Protein AF-A0A562RQB1-F1 (afdb_monomer)

Radius of gyration: 15.52 Å; Cα contacts (8 Å, |Δi|>4): 123; chains: 1; bounding box: 38×24×49 Å

Mean predicted aligned error: 3.99 Å

Solvent-accessible surface area (backbone atoms only — not comparable to full-atom values): 6715 Å² total; per-residue (Å²): 110,69,66,57,52,26,50,52,49,37,52,54,48,52,50,42,55,53,22,62,78,32,86,88,39,29,63,57,40,55,53,52,20,62,73,60,72,30,64,62,48,38,30,20,49,49,23,19,48,41,50,47,19,50,42,56,73,69,46,34,86,81,47,54,71,66,59,39,51,50,50,55,52,51,53,54,48,50,46,52,49,51,36,55,54,30,58,78,37,95,94,47,69,56,44,74,68,52,44,50,27,20,50,51,15,32,49,53,32,50,52,53,48,39,65,69,70,65,67,58,88,84,85,80,132

Foldseek 3Di:
DLLVQLVVLQVVLVVLLVLCLDPVRVVVVVVVQVVQPHLLSNLLSSLASNLLSVCVNVVCLPPDPVVNVVSLVVSLVVLVVSLVVQCVRPPGHRDPSSSVSSVNSSVVNVVVVCVVRVPDPDPDD

pLDDT: mean 92.65, std 9.2, range [48.59, 98.38]

Organism: NCBI:txid622671

Secondary structure (DSSP, 8-state):
-HHHHHHHHHHHHHHHHHHHH-TTTHHHHHHHHHHTTSHHHHHHHHHHHHHHHHHHHTTGGGS-HHHHHHHHHHHHHHHHHHHHHGGGSTT----HHHHHHHHHHHHHHHHHHHHHHTS-TT---

Structure (mmCIF, N/CA/C/O backbone):
data_AF-A0A562RQB1-F1
#
_entry.id   AF-A0A562RQB1-F1
#
loop_
_atom_site.group_PDB
_atom_site.id
_atom_site.type_symbol
_atom_site.label_atom_id
_atom_site.label_alt_id
_atom_site.label_comp_id
_atom_site.label_asym_id
_atom_site.label_entity_id
_atom_site.label_seq_id
_atom_site.pdbx_PDB_ins_code
_atom_site.Cartn_x
_atom_site.Cartn_y
_atom_site.Cartn_z
_atom_site.occupancy
_atom_site.B_iso_or_equiv
_atom_site.auth_seq_id
_atom_site.auth_comp_id
_atom_site.auth_asym_id
_atom_site.auth_atom_id
_atom_site.pdbx_PDB_model_num
ATOM 1 N N . MET A 1 1 ? 4.009 11.973 16.619 1.00 85.62 1 MET A N 1
ATOM 2 C CA . MET A 1 1 ? 5.091 11.107 16.093 1.00 85.62 1 MET A CA 1
ATOM 3 C C . MET A 1 1 ? 4.558 10.064 15.115 1.00 85.62 1 MET A C 1
ATOM 5 O O . MET A 1 1 ? 4.981 10.099 13.971 1.00 85.62 1 MET A O 1
ATOM 9 N N . MET A 1 2 ? 3.604 9.206 15.502 1.00 88.81 2 MET A N 1
ATOM 10 C CA . MET A 1 2 ? 3.055 8.176 14.597 1.00 88.81 2 MET A CA 1
ATOM 11 C C . MET A 1 2 ? 2.410 8.742 13.323 1.00 88.81 2 MET A C 1
ATOM 13 O O . MET A 1 2 ? 2.655 8.222 12.243 1.00 88.81 2 MET A O 1
ATOM 17 N N . ASP A 1 3 ? 1.681 9.858 13.423 1.00 94.06 3 ASP A N 1
ATOM 18 C CA . ASP A 1 3 ? 1.092 10.514 12.246 1.00 94.06 3 ASP A CA 1
ATOM 19 C C . ASP A 1 3 ? 2.165 10.968 11.241 1.00 94.06 3 ASP A C 1
ATOM 21 O O . ASP A 1 3 ? 2.002 10.774 10.044 1.00 94.06 3 ASP A O 1
ATOM 25 N N . ILE A 1 4 ? 3.301 11.493 11.721 1.00 95.69 4 ILE A N 1
ATOM 26 C CA . ILE A 1 4 ? 4.430 11.891 10.863 1.00 95.69 4 ILE A CA 1
ATOM 27 C C . ILE A 1 4 ? 5.012 10.663 10.161 1.00 95.69 4 ILE A C 1
ATOM 29 O O . ILE A 1 4 ? 5.240 10.704 8.959 1.00 95.69 4 ILE A O 1
ATOM 33 N N . LEU A 1 5 ? 5.209 9.556 10.885 1.00 94.88 5 LEU A N 1
ATOM 34 C CA . LEU A 1 5 ? 5.710 8.311 10.297 1.00 94.88 5 LEU A CA 1
ATOM 35 C C . LEU A 1 5 ? 4.758 7.761 9.229 1.00 94.88 5 LEU A C 1
ATOM 37 O O . LEU A 1 5 ? 5.218 7.350 8.169 1.00 94.88 5 LEU A O 1
ATOM 41 N N . ALA A 1 6 ? 3.448 7.795 9.475 1.00 94.38 6 ALA A N 1
ATOM 42 C CA . ALA A 1 6 ? 2.448 7.320 8.525 1.00 94.38 6 ALA A CA 1
ATOM 43 C C . ALA A 1 6 ? 2.333 8.235 7.291 1.00 94.38 6 ALA A C 1
ATOM 45 O O . ALA A 1 6 ? 2.220 7.736 6.170 1.00 94.38 6 ALA A O 1
ATOM 46 N N . ILE A 1 7 ? 2.424 9.561 7.461 1.00 97.19 7 ILE A N 1
ATOM 47 C CA . ILE A 1 7 ? 2.503 10.513 6.338 1.00 97.19 7 ILE A CA 1
ATOM 48 C C . ILE A 1 7 ? 3.755 10.227 5.513 1.00 97.19 7 ILE A C 1
ATOM 50 O O . ILE A 1 7 ? 3.650 10.013 4.308 1.00 97.19 7 ILE A O 1
ATOM 54 N N . THR A 1 8 ? 4.923 10.165 6.154 1.00 96.12 8 THR A N 1
ATOM 55 C CA . THR A 1 8 ? 6.196 9.900 5.477 1.00 96.12 8 THR A CA 1
ATOM 56 C C . THR A 1 8 ? 6.164 8.561 4.747 1.00 96.12 8 THR A C 1
ATOM 58 O O . THR A 1 8 ? 6.503 8.506 3.569 1.00 96.12 8 THR A O 1
ATOM 61 N N . GLY A 1 9 ? 5.690 7.495 5.397 1.00 93.25 9 GLY A N 1
ATOM 62 C CA . GLY A 1 9 ? 5.526 6.180 4.777 1.00 93.25 9 GLY A CA 1
ATOM 63 C C . GLY A 1 9 ? 4.614 6.229 3.552 1.00 93.25 9 GLY A C 1
ATOM 64 O O . GLY A 1 9 ? 4.985 5.736 2.491 1.00 93.25 9 GLY A O 1
ATOM 65 N N . THR A 1 10 ? 3.462 6.895 3.658 1.00 95.06 10 THR A N 1
ATOM 66 C CA . THR A 1 10 ? 2.523 7.056 2.536 1.00 95.06 10 THR A CA 1
ATOM 67 C C . THR A 1 10 ? 3.160 7.820 1.378 1.00 95.06 10 THR A C 1
ATOM 69 O O . THR A 1 10 ? 3.119 7.348 0.246 1.00 95.06 10 THR A O 1
ATOM 72 N N . VAL A 1 11 ? 3.789 8.968 1.647 1.00 96.19 11 VAL A N 1
ATOM 73 C CA . VAL A 1 11 ? 4.432 9.806 0.622 1.00 96.19 11 VAL A CA 1
ATOM 74 C C . VAL A 1 11 ? 5.552 9.047 -0.083 1.00 96.19 11 VAL A C 1
ATOM 76 O O . VAL A 1 11 ? 5.602 9.056 -1.310 1.00 96.19 11 VAL A O 1
ATOM 79 N N . LEU A 1 12 ? 6.414 8.350 0.663 1.00 94.50 12 LEU A N 1
ATOM 80 C CA . LEU A 1 12 ? 7.507 7.567 0.085 1.00 94.50 12 LEU A CA 1
ATOM 81 C C . LEU A 1 12 ? 6.987 6.442 -0.812 1.00 94.50 12 LEU A C 1
ATOM 83 O O . LEU A 1 12 ? 7.498 6.259 -1.916 1.00 94.50 12 LEU A O 1
ATOM 87 N N . ILE A 1 13 ? 5.957 5.712 -0.374 1.00 94.31 13 ILE A N 1
ATOM 88 C CA . ILE A 1 13 ? 5.372 4.630 -1.171 1.00 94.31 13 ILE A CA 1
ATOM 89 C C . ILE A 1 13 ? 4.661 5.173 -2.412 1.00 94.31 13 ILE A C 1
ATOM 91 O O . ILE A 1 13 ? 4.864 4.639 -3.499 1.00 94.31 13 ILE A O 1
ATOM 95 N N . VAL A 1 14 ? 3.879 6.249 -2.292 1.00 93.56 14 VAL A N 1
ATOM 96 C CA . VAL A 1 14 ? 3.219 6.879 -3.447 1.00 93.56 14 VAL A CA 1
ATOM 97 C C . VAL A 1 14 ? 4.255 7.390 -4.443 1.00 93.56 14 VAL A C 1
ATOM 99 O O . VAL A 1 14 ? 4.129 7.122 -5.634 1.00 93.56 14 VAL A O 1
ATOM 102 N N . PHE A 1 15 ? 5.313 8.057 -3.976 1.00 94.75 15 PHE A N 1
ATOM 103 C CA . PHE A 1 15 ? 6.408 8.503 -4.835 1.00 94.75 15 PHE A CA 1
ATOM 104 C C . PHE A 1 15 ? 7.077 7.325 -5.552 1.00 94.75 15 PHE A C 1
ATOM 106 O O . PHE A 1 15 ? 7.331 7.392 -6.754 1.00 94.75 15 PHE A O 1
ATOM 113 N N . LEU A 1 16 ? 7.297 6.214 -4.846 1.00 93.75 16 LEU A N 1
ATOM 114 C CA . LEU A 1 16 ? 7.859 5.005 -5.433 1.00 93.75 16 LEU A CA 1
ATOM 115 C C . LEU A 1 16 ? 6.946 4.406 -6.511 1.00 93.75 16 LEU A C 1
ATOM 117 O O . LEU A 1 16 ? 7.434 4.042 -7.580 1.00 93.75 16 LEU A O 1
ATOM 121 N N . ILE A 1 17 ? 5.636 4.335 -6.261 1.00 92.75 17 ILE A N 1
ATOM 122 C CA . ILE A 1 17 ? 4.648 3.875 -7.246 1.00 92.75 17 ILE A CA 1
ATOM 123 C C . ILE A 1 17 ? 4.689 4.793 -8.468 1.00 92.75 17 ILE A C 1
ATOM 125 O O . ILE A 1 17 ? 4.937 4.313 -9.571 1.00 92.75 17 ILE A O 1
ATOM 129 N N . MET A 1 18 ? 4.556 6.109 -8.280 1.00 92.81 18 MET A N 1
ATOM 130 C CA . MET A 1 18 ? 4.590 7.091 -9.370 1.00 92.81 18 MET A CA 1
ATOM 131 C C . MET A 1 18 ? 5.891 7.022 -10.177 1.00 92.81 18 MET A C 1
ATOM 133 O O . MET A 1 18 ? 5.862 7.122 -11.403 1.00 92.81 18 MET A O 1
ATOM 137 N N . SER A 1 19 ? 7.031 6.777 -9.523 1.00 93.62 19 SER A N 1
ATOM 138 C CA . SER A 1 19 ? 8.319 6.647 -10.210 1.00 93.62 19 SER A CA 1
ATOM 139 C C . SER A 1 19 ? 8.333 5.500 -11.228 1.00 93.62 19 SER A C 1
ATOM 141 O O . SER A 1 19 ? 8.986 5.624 -12.259 1.00 93.62 19 SER A O 1
ATOM 143 N N . LYS A 1 20 ? 7.557 4.425 -11.009 1.00 89.31 20 LYS A N 1
ATOM 144 C CA . LYS A 1 20 ? 7.435 3.301 -11.955 1.00 89.31 20 LYS A CA 1
ATOM 145 C C . LYS A 1 20 ? 6.617 3.651 -13.204 1.00 89.31 20 LYS A C 1
ATOM 147 O O . LYS A 1 20 ? 6.813 3.030 -14.248 1.00 89.31 20 LYS A O 1
ATOM 152 N N . TYR A 1 21 ? 5.727 4.640 -13.121 1.00 91.06 21 TYR A N 1
ATOM 153 C CA . TYR A 1 21 ? 4.924 5.105 -14.257 1.00 91.06 21 TYR A CA 1
ATOM 154 C C . TYR A 1 21 ? 5.694 6.061 -15.181 1.00 91.06 21 TYR A C 1
ATOM 156 O O . TYR A 1 21 ? 5.282 6.271 -16.318 1.00 91.06 21 TYR A O 1
ATOM 164 N N . SER A 1 22 ? 6.837 6.593 -14.738 1.00 92.50 22 SER A N 1
ATOM 165 C CA . SER A 1 22 ? 7.701 7.456 -15.546 1.00 92.50 22 SER A CA 1
ATOM 166 C C . SER A 1 22 ? 8.978 6.733 -15.962 1.00 92.50 22 SER A C 1
ATOM 168 O O . SER A 1 22 ? 9.768 6.310 -15.119 1.00 92.50 22 SER A O 1
ATOM 170 N N . THR A 1 23 ? 9.242 6.665 -17.266 1.00 90.88 23 THR A N 1
ATOM 171 C CA . THR A 1 23 ? 10.500 6.135 -17.820 1.00 90.88 23 THR A CA 1
ATOM 172 C C . THR A 1 23 ? 11.727 6.869 -17.280 1.00 90.88 23 THR A C 1
ATOM 174 O O . THR A 1 23 ? 12.761 6.248 -17.045 1.00 90.88 23 THR A O 1
ATOM 177 N N . GLN A 1 24 ? 11.617 8.175 -17.015 1.00 93.88 24 GLN A N 1
ATOM 178 C CA . GLN A 1 24 ? 12.713 8.972 -16.460 1.00 93.88 24 GLN A CA 1
ATOM 179 C C . GLN A 1 24 ? 13.052 8.569 -15.017 1.00 93.88 24 GLN A C 1
ATOM 181 O O . GLN A 1 24 ? 14.225 8.559 -14.644 1.00 93.88 24 GLN A O 1
ATOM 186 N N . TYR A 1 25 ? 12.051 8.218 -14.204 1.00 93.38 25 TYR A N 1
ATOM 187 C CA . TYR A 1 25 ? 12.216 7.989 -12.762 1.00 93.38 25 TYR A CA 1
ATOM 188 C C . TYR A 1 25 ? 12.193 6.514 -12.345 1.00 93.38 25 TYR A C 1
ATOM 190 O O . TYR A 1 25 ? 12.489 6.213 -11.190 1.00 93.38 25 TYR A O 1
ATOM 198 N N . GLN A 1 26 ? 11.939 5.583 -13.270 1.00 90.19 26 GLN A N 1
ATOM 199 C CA . GLN A 1 26 ? 11.882 4.142 -12.993 1.00 90.19 26 GLN A CA 1
ATOM 200 C C . GLN A 1 26 ? 13.143 3.607 -12.293 1.00 90.19 26 GLN A C 1
ATOM 202 O O . GLN A 1 26 ? 13.069 2.689 -11.475 1.00 90.19 26 GLN A O 1
ATOM 207 N N . HIS A 1 27 ? 14.307 4.200 -12.570 1.00 92.00 27 HIS A N 1
ATOM 208 C CA . HIS A 1 27 ? 15.569 3.833 -11.932 1.00 92.00 27 HIS A CA 1
ATOM 209 C C . HIS A 1 27 ? 15.555 3.979 -10.404 1.00 92.00 27 HIS A C 1
ATOM 211 O O . HIS A 1 27 ? 16.223 3.198 -9.728 1.00 92.00 27 HIS A O 1
ATOM 217 N N . LEU A 1 28 ? 14.766 4.907 -9.854 1.00 93.31 28 LEU A N 1
ATOM 218 C CA . LEU A 1 28 ? 14.611 5.073 -8.408 1.00 93.31 28 LEU A CA 1
ATOM 219 C C . LEU A 1 28 ? 13.943 3.840 -7.794 1.00 93.31 28 LEU A C 1
ATOM 221 O O . LEU A 1 28 ? 14.455 3.280 -6.826 1.00 93.31 28 LEU A O 1
ATOM 225 N N . ALA A 1 29 ? 12.859 3.351 -8.405 1.00 90.50 29 ALA A N 1
ATOM 226 C CA . ALA A 1 29 ? 12.205 2.123 -7.964 1.00 90.50 29 ALA A CA 1
ATOM 227 C C . ALA A 1 29 ? 13.148 0.913 -8.023 1.00 90.50 29 ALA A C 1
ATOM 229 O O . ALA A 1 29 ? 13.176 0.124 -7.081 1.00 90.50 29 ALA A O 1
ATOM 230 N N . MET A 1 30 ? 13.963 0.802 -9.077 1.00 90.50 30 MET A N 1
ATOM 231 C CA . MET A 1 30 ? 14.944 -0.284 -9.215 1.00 90.50 30 MET A CA 1
ATOM 232 C C . MET A 1 30 ? 16.072 -0.213 -8.174 1.00 90.50 30 MET A C 1
ATOM 234 O O . MET A 1 30 ? 16.580 -1.243 -7.735 1.00 90.50 30 MET A O 1
ATOM 238 N N . GLN A 1 31 ? 16.503 0.986 -7.776 1.00 94.44 31 GLN A N 1
ATOM 239 C CA . GLN A 1 31 ? 17.501 1.139 -6.713 1.00 94.44 31 GLN A CA 1
ATOM 240 C C . GLN A 1 31 ? 16.935 0.702 -5.363 1.00 94.44 31 GLN A C 1
ATOM 242 O O . GLN A 1 31 ? 17.574 -0.082 -4.662 1.00 94.44 31 GLN A O 1
ATOM 247 N N . VAL A 1 32 ? 15.723 1.154 -5.025 1.00 93.25 32 VAL A N 1
ATOM 248 C CA . VAL A 1 32 ? 15.052 0.742 -3.785 1.00 93.25 32 VAL A CA 1
ATOM 249 C C . VAL A 1 32 ? 14.827 -0.764 -3.782 1.00 93.25 32 VAL A C 1
ATOM 251 O O . VAL A 1 32 ? 15.120 -1.411 -2.783 1.00 93.25 32 VAL A O 1
ATOM 254 N N . GLU A 1 33 ? 14.390 -1.333 -4.905 1.00 92.94 33 GLU A N 1
ATOM 255 C CA . GLU A 1 33 ? 14.232 -2.775 -5.083 1.00 92.94 33 GLU A CA 1
ATOM 256 C C . GLU A 1 33 ? 15.494 -3.554 -4.689 1.00 92.94 33 GLU A C 1
ATOM 258 O O . GLU A 1 33 ? 15.415 -4.508 -3.914 1.00 92.94 33 GLU A O 1
ATOM 263 N N . LYS A 1 34 ? 16.663 -3.134 -5.185 1.00 93.25 34 LYS A N 1
ATOM 264 C CA . LYS A 1 34 ? 17.941 -3.780 -4.855 1.00 93.25 34 LYS A CA 1
ATOM 265 C C . LYS A 1 34 ? 18.242 -3.717 -3.361 1.00 93.25 34 LYS A C 1
ATOM 267 O O . LYS A 1 34 ? 18.704 -4.703 -2.797 1.00 93.25 34 LYS A O 1
ATOM 272 N N . VAL A 1 35 ? 17.960 -2.582 -2.723 1.00 94.25 35 VAL A N 1
ATOM 273 C CA . VAL A 1 35 ? 18.208 -2.381 -1.287 1.00 94.25 35 VAL A CA 1
ATOM 274 C C . VAL A 1 35 ? 17.294 -3.256 -0.430 1.00 94.25 35 VAL A C 1
ATOM 276 O O . VAL A 1 35 ? 17.749 -3.831 0.553 1.00 94.25 35 VAL A O 1
ATOM 279 N N . VAL A 1 36 ? 16.019 -3.397 -0.801 1.00 92.06 36 VAL A N 1
ATOM 280 C CA . VAL A 1 36 ? 15.041 -4.167 -0.010 1.00 92.06 36 VAL A CA 1
ATOM 281 C C . VAL A 1 36 ? 15.104 -5.680 -0.243 1.00 92.06 36 VAL A C 1
ATOM 283 O O . VAL A 1 36 ? 14.302 -6.417 0.324 1.00 92.06 36 VAL A O 1
ATOM 286 N N . GLY A 1 37 ? 16.050 -6.165 -1.053 1.00 91.75 37 GLY A N 1
ATOM 287 C CA . GLY A 1 37 ? 16.231 -7.597 -1.309 1.00 91.75 37 GLY A CA 1
ATOM 288 C C . GLY A 1 37 ? 15.407 -8.139 -2.480 1.00 91.75 37 GLY A C 1
ATOM 289 O O . GLY A 1 37 ? 15.129 -9.335 -2.534 1.00 91.75 37 GLY A O 1
ATOM 290 N N . GLY A 1 38 ? 15.023 -7.276 -3.422 1.00 92.19 38 GLY A N 1
ATOM 291 C CA . GLY A 1 38 ? 14.413 -7.653 -4.694 1.00 92.19 38 GLY A CA 1
ATOM 292 C C . GLY A 1 38 ? 12.941 -7.274 -4.839 1.00 92.19 38 GLY A C 1
ATOM 293 O O . GLY A 1 38 ? 12.254 -6.868 -3.897 1.00 92.19 38 GLY A O 1
ATOM 294 N N . TYR A 1 39 ? 12.441 -7.445 -6.062 1.00 90.31 39 TYR A N 1
ATOM 295 C CA . TYR A 1 39 ? 11.114 -6.996 -6.480 1.00 90.31 39 TYR A CA 1
ATOM 296 C C . TYR A 1 39 ? 9.961 -7.533 -5.631 1.00 90.31 39 TYR A C 1
ATOM 298 O O . TYR A 1 39 ? 9.074 -6.787 -5.219 1.00 90.31 39 TYR A O 1
ATOM 306 N N . GLN A 1 40 ? 9.988 -8.826 -5.308 1.00 94.94 40 GLN A N 1
ATOM 307 C CA . GLN A 1 40 ? 8.931 -9.461 -4.519 1.00 94.94 40 GLN A CA 1
ATOM 308 C C . GLN A 1 40 ? 8.834 -8.862 -3.114 1.00 94.94 40 GLN A C 1
ATOM 310 O O . GLN A 1 40 ? 7.734 -8.624 -2.613 1.00 94.94 40 GLN A O 1
ATOM 315 N N . MET A 1 41 ? 9.984 -8.601 -2.484 1.00 95.62 41 MET A N 1
ATOM 316 C CA . MET A 1 41 ? 10.029 -8.013 -1.150 1.00 95.62 41 MET A CA 1
ATOM 317 C C . MET A 1 41 ? 9.538 -6.569 -1.179 1.00 95.62 41 MET A C 1
ATOM 319 O O . MET A 1 41 ? 8.767 -6.168 -0.307 1.00 95.62 41 MET A O 1
ATOM 323 N N . LEU A 1 42 ? 9.884 -5.823 -2.231 1.00 95.00 42 LEU A N 1
ATOM 324 C CA . LEU A 1 42 ? 9.385 -4.470 -2.413 1.00 95.00 42 LEU A CA 1
ATOM 325 C C . LEU A 1 42 ? 7.853 -4.424 -2.472 1.00 95.00 42 LEU A C 1
ATOM 327 O O . LEU A 1 42 ? 7.240 -3.612 -1.782 1.00 95.00 42 LEU A O 1
ATOM 331 N N . HIS A 1 43 ? 7.225 -5.317 -3.240 1.00 96.00 43 HIS A N 1
ATOM 332 C CA . HIS A 1 43 ? 5.764 -5.402 -3.322 1.00 96.00 43 HIS A CA 1
ATOM 333 C C . HIS A 1 43 ? 5.122 -5.732 -1.970 1.00 96.00 43 HIS A C 1
ATOM 335 O O . HIS A 1 43 ? 4.143 -5.097 -1.580 1.00 96.00 43 HIS A O 1
ATOM 341 N N . ARG A 1 44 ? 5.711 -6.653 -1.197 1.00 97.19 44 ARG A N 1
ATOM 342 C CA . ARG A 1 44 ? 5.241 -6.961 0.166 1.00 97.19 44 ARG A CA 1
ATOM 343 C C . ARG A 1 44 ? 5.363 -5.756 1.100 1.00 97.19 44 ARG A C 1
ATOM 345 O O . ARG A 1 44 ? 4.445 -5.495 1.871 1.00 97.19 44 ARG A O 1
ATOM 352 N N . MET A 1 45 ? 6.462 -5.006 1.023 1.00 95.94 45 MET A N 1
ATOM 353 C CA . MET A 1 45 ? 6.659 -3.786 1.816 1.00 95.94 45 MET A CA 1
ATOM 354 C C . MET A 1 45 ? 5.668 -2.686 1.438 1.00 95.94 45 MET A C 1
ATOM 356 O O . MET A 1 45 ? 5.083 -2.065 2.319 1.00 95.94 45 MET A O 1
ATOM 360 N N . VAL A 1 46 ? 5.436 -2.465 0.143 1.00 94.94 46 VAL A N 1
ATOM 361 C CA . VAL A 1 46 ? 4.421 -1.520 -0.352 1.00 94.94 46 VAL A CA 1
ATOM 362 C C . VAL A 1 46 ? 3.035 -1.917 0.154 1.00 94.94 46 VAL A C 1
ATOM 364 O O . VAL A 1 46 ? 2.321 -1.078 0.707 1.00 94.94 46 VAL A O 1
ATOM 367 N N . GLY A 1 47 ? 2.687 -3.201 0.019 1.00 95.81 47 GLY A N 1
ATOM 368 C CA . GLY A 1 47 ? 1.417 -3.766 0.466 1.00 95.81 47 GLY A CA 1
ATOM 369 C C . GLY A 1 47 ? 1.160 -3.586 1.963 1.00 95.81 47 GLY A C 1
ATOM 370 O O . GLY A 1 47 ? 0.038 -3.301 2.371 1.00 95.81 47 GLY A O 1
ATOM 371 N N . SER A 1 48 ? 2.195 -3.729 2.795 1.00 97.19 48 SER A N 1
ATOM 372 C CA . SER A 1 48 ? 2.060 -3.618 4.249 1.00 97.19 48 SER A CA 1
ATOM 373 C C . SER A 1 48 ? 2.118 -2.172 4.748 1.00 97.19 48 SER A C 1
ATOM 375 O O . SER A 1 48 ? 1.225 -1.734 5.479 1.00 97.19 48 SER A O 1
ATOM 377 N N . ILE A 1 49 ? 3.140 -1.411 4.342 1.00 96.62 49 ILE A N 1
ATOM 378 C CA . ILE A 1 49 ? 3.399 -0.050 4.834 1.00 96.62 49 ILE A CA 1
ATOM 379 C C . ILE A 1 49 ? 2.253 0.874 4.453 1.00 96.62 49 ILE A C 1
ATOM 381 O O . ILE A 1 49 ? 1.775 1.623 5.305 1.00 96.62 49 ILE A O 1
ATOM 385 N N . LEU A 1 50 ? 1.788 0.821 3.202 1.00 95.75 50 LEU A N 1
ATOM 386 C CA . LEU A 1 50 ? 0.706 1.692 2.756 1.00 95.75 50 LEU A CA 1
ATOM 387 C C . LEU A 1 50 ? -0.607 1.341 3.460 1.00 95.75 50 LEU A C 1
ATOM 389 O O . LEU A 1 50 ? -1.300 2.246 3.919 1.00 95.75 50 LEU A O 1
ATOM 393 N N . ALA A 1 51 ? -0.917 0.049 3.619 1.00 97.00 51 ALA A N 1
ATOM 394 C CA . ALA A 1 51 ? -2.129 -0.383 4.308 1.00 97.00 51 ALA A CA 1
ATOM 395 C C . ALA A 1 51 ? -2.179 0.108 5.764 1.00 97.00 51 ALA A C 1
ATOM 397 O O . ALA A 1 51 ? -3.163 0.726 6.172 1.00 97.00 51 ALA A O 1
ATOM 398 N N . ILE A 1 52 ? -1.098 -0.094 6.527 1.00 97.31 52 ILE A N 1
ATOM 399 C CA . ILE A 1 52 ? -1.002 0.359 7.926 1.00 97.31 52 ILE A CA 1
ATOM 400 C C . ILE A 1 52 ? -1.026 1.885 8.003 1.00 97.31 52 ILE A C 1
ATOM 402 O O . ILE A 1 52 ? -1.718 2.446 8.853 1.00 97.31 52 ILE A O 1
ATOM 406 N N . SER A 1 53 ? -0.289 2.561 7.120 1.00 97.06 53 SER A N 1
ATOM 407 C CA . SER A 1 53 ? -0.183 4.022 7.136 1.00 97.06 53 SER A CA 1
ATOM 408 C C . SER A 1 53 ? -1.531 4.679 6.844 1.00 97.06 53 SER A C 1
ATOM 410 O O . SER A 1 53 ? -1.945 5.567 7.585 1.00 97.06 53 SER A O 1
ATOM 412 N N . LEU A 1 54 ? -2.267 4.201 5.836 1.00 96.25 54 LEU A N 1
ATOM 413 C CA . LEU A 1 54 ? -3.609 4.701 5.525 1.00 96.25 54 LEU A CA 1
ATOM 414 C C . LEU A 1 54 ? -4.604 4.396 6.647 1.00 96.25 54 LEU A C 1
ATOM 416 O O . LEU A 1 54 ? -5.339 5.291 7.064 1.00 96.25 54 LEU A O 1
ATOM 420 N N . ALA A 1 55 ? -4.600 3.171 7.182 1.00 96.31 55 ALA A N 1
ATOM 421 C CA . ALA A 1 55 ? -5.443 2.798 8.317 1.00 96.31 55 ALA A CA 1
ATOM 422 C C . ALA A 1 55 ? -5.204 3.712 9.535 1.00 96.31 55 ALA A C 1
ATOM 424 O O . ALA A 1 55 ? -6.149 4.192 10.173 1.00 96.31 55 ALA A O 1
ATOM 425 N N . TRP A 1 56 ? -3.937 4.009 9.827 1.00 97.19 56 TRP A N 1
ATOM 426 C CA . TRP A 1 56 ? -3.552 4.909 10.908 1.00 97.19 56 TRP A CA 1
ATOM 427 C C . TRP A 1 56 ? -4.001 6.353 10.656 1.00 97.19 56 TR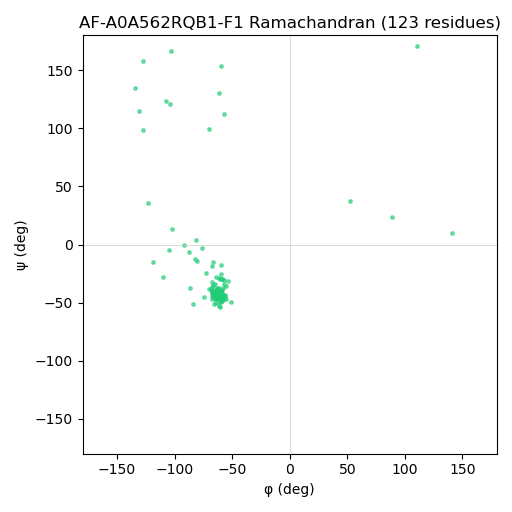P A C 1
ATOM 429 O O . TRP A 1 56 ? -4.662 6.943 11.514 1.00 97.19 56 TRP A O 1
ATOM 439 N N . LEU A 1 57 ? -3.694 6.913 9.478 1.00 96.75 57 LEU A N 1
ATOM 440 C CA . LEU A 1 57 ? -4.014 8.303 9.120 1.00 96.75 57 LEU A CA 1
ATOM 441 C C . LEU A 1 57 ? -5.516 8.572 9.087 1.00 96.75 57 LEU A C 1
ATOM 443 O O . LEU A 1 57 ? -5.971 9.607 9.572 1.00 96.75 57 LEU A O 1
ATOM 447 N N . LEU A 1 58 ? -6.296 7.616 8.584 1.00 96.56 58 LEU A N 1
ATOM 448 C CA . LEU A 1 58 ? -7.758 7.682 8.585 1.00 96.56 58 LEU A CA 1
ATOM 449 C C . LEU A 1 58 ? -8.364 7.394 9.964 1.00 96.56 58 LEU A C 1
ATOM 451 O O . LEU A 1 58 ? -9.579 7.484 10.140 1.00 96.56 58 LEU A O 1
ATOM 455 N N . ARG A 1 59 ? -7.527 7.063 10.956 1.00 96.12 59 ARG A N 1
ATOM 456 C CA . ARG A 1 59 ? -7.915 6.750 12.335 1.00 96.12 59 ARG A CA 1
ATOM 457 C C . ARG A 1 59 ? -9.005 5.682 12.398 1.00 96.12 59 ARG A C 1
ATOM 459 O O . ARG A 1 59 ? -9.881 5.741 13.265 1.00 96.12 59 ARG A O 1
ATOM 466 N N . ILE A 1 60 ? -8.949 4.686 11.507 1.00 95.62 60 ILE A N 1
ATOM 467 C CA . ILE A 1 60 ? -9.998 3.659 11.440 1.00 95.62 60 ILE A CA 1
ATOM 468 C C . ILE A 1 60 ? -10.034 2.782 12.690 1.00 95.62 60 ILE A C 1
ATOM 470 O O . ILE A 1 60 ? -11.045 2.150 12.954 1.00 95.62 60 ILE A O 1
ATOM 474 N N . TYR A 1 61 ? -8.986 2.805 13.520 1.00 94.56 61 TYR A N 1
ATOM 475 C CA . TYR A 1 61 ? -8.976 2.131 14.822 1.00 94.56 61 TYR A CA 1
ATOM 476 C C . TYR A 1 61 ? -10.086 2.635 15.762 1.00 94.56 61 TYR A C 1
ATOM 478 O O . TYR A 1 61 ? -10.419 1.961 16.728 1.00 94.56 61 TYR A O 1
ATOM 486 N N . ARG A 1 62 ? -10.671 3.811 15.486 1.00 94.62 62 ARG A N 1
ATOM 487 C CA . ARG A 1 62 ? -11.823 4.373 16.217 1.00 94.62 62 ARG A CA 1
ATOM 488 C C . ARG A 1 62 ? -13.177 4.007 15.602 1.00 94.62 62 ARG A C 1
ATOM 490 O O . ARG A 1 62 ? -14.205 4.499 16.059 1.00 94.62 62 ARG A O 1
ATOM 497 N N . LYS A 1 63 ? -13.178 3.249 14.508 1.00 95.38 63 LYS A N 1
ATOM 498 C CA . LYS A 1 63 ? -14.361 2.877 13.729 1.00 95.38 63 LYS A CA 1
ATOM 499 C C . LYS A 1 63 ? -14.765 1.442 14.027 1.00 95.38 63 LYS A C 1
ATOM 501 O O . LYS A 1 63 ? -13.992 0.682 14.611 1.00 95.38 63 LYS A O 1
ATOM 506 N N . SER A 1 64 ? -15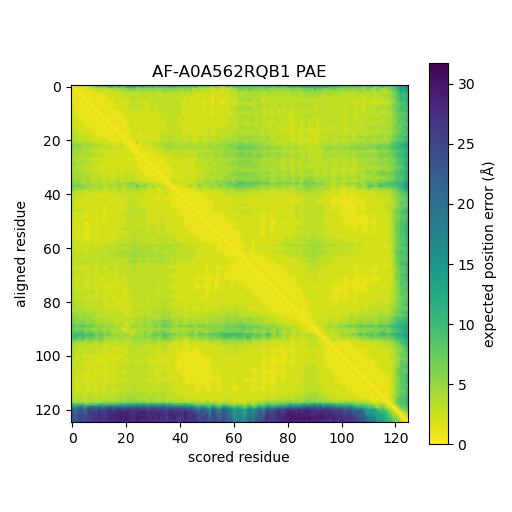.970 1.065 13.612 1.00 95.31 64 SER A N 1
ATOM 507 C CA . SER A 1 64 ? -16.448 -0.309 13.767 1.00 95.31 64 SER A CA 1
ATOM 508 C C . SER A 1 64 ? -15.538 -1.300 13.033 1.00 95.31 64 SER A C 1
ATOM 510 O O . SER A 1 64 ? -14.904 -0.965 12.030 1.00 95.31 64 SER A O 1
ATOM 512 N N . LYS A 1 65 ? -15.495 -2.555 13.496 1.00 95.12 65 LYS A N 1
ATOM 513 C CA . LYS A 1 65 ? -14.707 -3.614 12.836 1.00 95.12 65 LYS A CA 1
ATOM 514 C C . LYS A 1 65 ? -15.080 -3.769 11.356 1.00 95.12 65 LYS A C 1
ATOM 516 O O . LYS A 1 65 ? -14.200 -3.984 10.531 1.00 95.12 65 LYS A O 1
ATOM 521 N N . ALA A 1 66 ? -16.359 -3.595 11.016 1.00 96.06 66 ALA A N 1
ATOM 522 C CA . ALA A 1 66 ? -16.840 -3.637 9.637 1.00 96.06 66 ALA A CA 1
ATOM 523 C C . ALA A 1 66 ? -16.238 -2.516 8.771 1.00 96.06 66 ALA A C 1
ATOM 525 O O . ALA A 1 66 ? -15.741 -2.795 7.685 1.00 96.06 66 ALA A O 1
ATOM 526 N N . GLU A 1 67 ? -16.212 -1.271 9.261 1.00 96.12 67 GLU A N 1
ATOM 527 C CA . GLU A 1 67 ? -15.577 -0.145 8.555 1.00 96.12 67 GLU A CA 1
ATOM 528 C C . GLU A 1 67 ? -14.065 -0.352 8.396 1.00 96.12 67 GLU A C 1
ATOM 530 O O . GLU A 1 67 ? -13.496 -0.022 7.355 1.00 96.12 67 GLU A O 1
ATOM 535 N N . GLN A 1 68 ? -13.409 -0.930 9.406 1.00 97.38 68 GLN A N 1
ATOM 536 C CA . GLN A 1 68 ? -11.986 -1.257 9.333 1.00 97.38 68 GLN A CA 1
ATOM 537 C C . GLN A 1 68 ? -11.710 -2.306 8.248 1.00 97.38 68 GLN A C 1
ATOM 539 O O . GLN A 1 68 ? -10.859 -2.086 7.389 1.00 97.38 68 GLN A O 1
ATOM 544 N N . ILE A 1 69 ? -12.457 -3.416 8.247 1.00 97.19 69 ILE A N 1
ATOM 545 C CA . ILE A 1 69 ? -12.356 -4.467 7.222 1.00 97.19 69 ILE A CA 1
ATOM 546 C C . ILE A 1 69 ? -12.633 -3.890 5.832 1.00 97.19 69 ILE A C 1
ATOM 548 O O . ILE A 1 69 ? -11.887 -4.175 4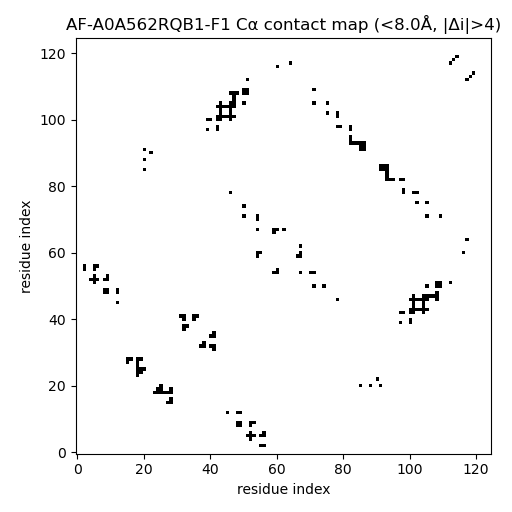.895 1.00 97.19 69 ILE A O 1
ATOM 552 N N . LEU A 1 70 ? -13.664 -3.049 5.703 1.00 97.62 70 LEU A N 1
ATOM 553 C CA . LEU A 1 70 ? -14.007 -2.398 4.443 1.00 97.62 70 LEU A CA 1
ATOM 554 C C . LEU A 1 70 ? -12.836 -1.572 3.901 1.00 97.62 70 LEU A C 1
ATOM 556 O O . LEU A 1 70 ? -12.525 -1.695 2.719 1.00 97.62 70 LEU A O 1
ATOM 560 N N . LEU A 1 71 ? -12.142 -0.792 4.741 1.00 97.12 71 LEU A N 1
ATOM 561 C CA . LEU A 1 71 ? -10.952 -0.062 4.291 1.00 97.12 71 LEU A CA 1
ATOM 562 C C . LEU A 1 71 ? -9.883 -1.018 3.751 1.00 97.12 71 LEU A C 1
ATOM 564 O O . LEU A 1 71 ? -9.350 -0.783 2.670 1.00 97.12 71 LEU A O 1
ATOM 568 N N . PHE A 1 72 ? -9.563 -2.090 4.478 1.00 98.00 72 PHE A N 1
ATOM 569 C CA . PHE A 1 72 ? -8.550 -3.043 4.022 1.00 98.00 72 PHE A CA 1
ATOM 570 C C . PHE A 1 72 ? -8.944 -3.689 2.687 1.00 98.00 72 PHE A C 1
ATOM 572 O O . PHE A 1 72 ? -8.093 -3.802 1.807 1.00 98.00 72 PHE A O 1
ATOM 579 N N . ILE A 1 73 ? -10.217 -4.038 2.488 1.00 98.25 73 ILE A N 1
ATOM 580 C CA . ILE A 1 73 ? -10.715 -4.534 1.196 1.00 98.25 73 ILE A CA 1
ATOM 581 C C . ILE A 1 73 ? -10.526 -3.480 0.099 1.00 98.25 73 ILE A C 1
ATOM 583 O O . ILE A 1 73 ? -10.000 -3.803 -0.963 1.00 98.25 73 ILE A O 1
ATOM 587 N N . LEU A 1 74 ? -10.897 -2.221 0.351 1.00 98.12 74 LEU A N 1
ATOM 588 C CA . LEU A 1 74 ? -10.721 -1.133 -0.615 1.00 98.12 74 LEU A CA 1
ATOM 589 C C . LEU A 1 74 ? -9.246 -0.936 -0.991 1.00 98.12 74 LEU A C 1
ATOM 591 O O . LEU A 1 74 ? -8.937 -0.766 -2.164 1.00 98.12 74 LEU A O 1
ATOM 595 N N . ILE A 1 75 ? -8.325 -1.033 -0.030 1.00 97.44 75 ILE A N 1
ATOM 596 C CA . ILE A 1 75 ? -6.879 -0.955 -0.290 1.00 97.44 75 ILE A CA 1
ATOM 597 C C . ILE A 1 75 ? -6.412 -2.122 -1.172 1.00 97.44 75 ILE A C 1
ATOM 599 O O . ILE A 1 75 ? -5.654 -1.905 -2.117 1.00 97.44 75 ILE A O 1
ATOM 603 N N . LEU A 1 76 ? -6.883 -3.347 -0.917 1.00 97.88 76 LEU A N 1
ATOM 604 C CA . LEU A 1 76 ? -6.558 -4.503 -1.757 1.00 97.88 76 LEU A CA 1
ATOM 605 C C . LEU A 1 76 ? -7.091 -4.333 -3.189 1.00 97.88 76 LEU A C 1
ATOM 607 O O . LEU A 1 76 ? -6.389 -4.655 -4.148 1.00 97.88 76 LEU A O 1
ATOM 611 N N . LEU A 1 77 ? -8.300 -3.785 -3.338 1.00 97.75 77 LEU A N 1
ATOM 612 C CA . LEU A 1 77 ? -8.869 -3.442 -4.642 1.00 97.75 77 LEU A CA 1
ATOM 613 C C . LEU A 1 77 ? -8.049 -2.358 -5.350 1.00 97.75 77 LEU A C 1
ATOM 615 O O . LEU A 1 77 ? -7.835 -2.467 -6.553 1.00 97.75 77 LEU A O 1
ATOM 619 N N . CYS A 1 78 ? -7.525 -1.366 -4.626 1.00 96.38 78 CYS A N 1
ATOM 620 C CA . CYS A 1 78 ? -6.602 -0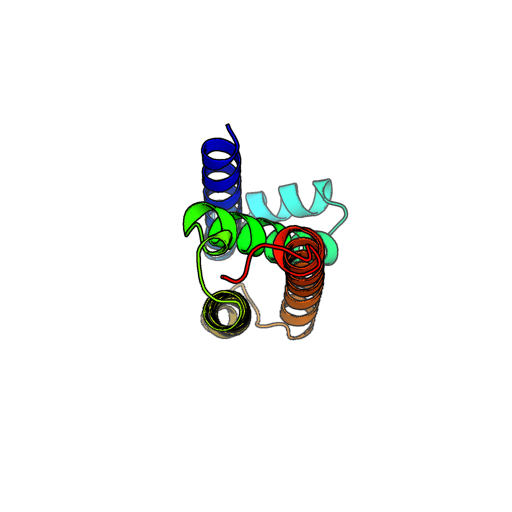.383 -5.196 1.00 96.38 78 CYS A CA 1
ATOM 621 C C . CYS A 1 78 ? -5.315 -1.034 -5.720 1.00 96.38 78 CYS 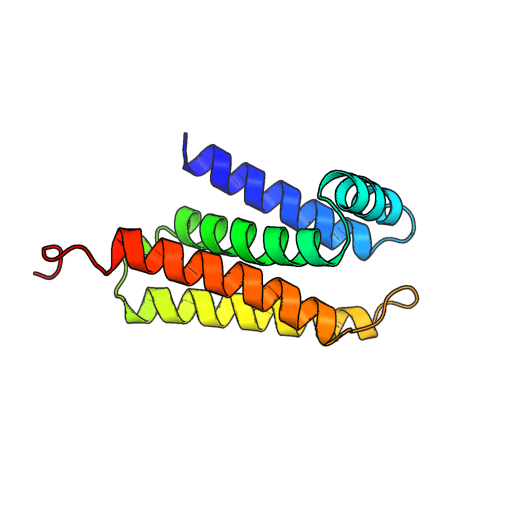A C 1
ATOM 623 O O . CYS A 1 78 ? -4.833 -0.622 -6.769 1.00 96.38 78 CYS A O 1
ATOM 625 N N . TYR A 1 79 ? -4.774 -2.064 -5.057 1.00 95.44 79 TYR A N 1
ATOM 626 C CA . TYR A 1 79 ? -3.627 -2.812 -5.595 1.00 95.44 79 TYR A CA 1
ATOM 627 C C . TYR A 1 79 ? -3.976 -3.595 -6.858 1.00 95.44 79 TYR A C 1
ATOM 629 O O . TYR A 1 79 ? -3.178 -3.626 -7.788 1.00 95.44 79 TYR A O 1
ATOM 637 N N . ALA A 1 80 ? -5.160 -4.208 -6.911 1.00 96.06 80 ALA A N 1
ATOM 638 C CA . ALA A 1 80 ? -5.622 -4.881 -8.123 1.00 96.06 80 ALA A CA 1
ATOM 639 C C . ALA A 1 80 ? -5.813 -3.884 -9.278 1.00 96.06 80 ALA A C 1
ATOM 641 O O . ALA A 1 80 ? -5.441 -4.173 -10.414 1.00 96.06 80 ALA A O 1
ATOM 642 N N . LEU A 1 81 ? -6.360 -2.702 -8.978 1.00 95.81 81 LEU A N 1
ATOM 643 C CA . LEU A 1 81 ? -6.555 -1.634 -9.951 1.00 95.81 81 LEU A CA 1
ATOM 644 C C . LEU A 1 81 ? -5.222 -1.064 -10.443 1.00 95.81 81 LEU A C 1
ATOM 646 O O . LEU A 1 81 ? -5.069 -0.898 -11.646 1.00 95.81 81 LEU A O 1
ATOM 650 N N . ASP A 1 82 ? -4.264 -0.797 -9.550 1.00 94.12 82 ASP A N 1
ATOM 651 C CA . ASP A 1 82 ? -2.914 -0.364 -9.935 1.00 94.12 82 ASP A CA 1
ATOM 652 C C . ASP A 1 82 ? -2.263 -1.390 -10.866 1.00 94.12 82 ASP A C 1
ATOM 654 O O . ASP A 1 82 ? -1.776 -1.030 -11.932 1.00 94.12 82 ASP A O 1
ATOM 658 N N . GLU A 1 83 ? -2.339 -2.679 -10.529 1.00 94.38 83 GLU A N 1
ATOM 659 C CA . GLU A 1 83 ? -1.769 -3.735 -11.364 1.00 94.38 83 GLU A CA 1
ATOM 660 C C . GLU A 1 83 ? -2.431 -3.807 -12.745 1.00 94.38 83 GLU A C 1
ATOM 662 O O . GLU A 1 83 ? -1.760 -3.992 -13.757 1.00 94.38 83 GLU A O 1
ATOM 66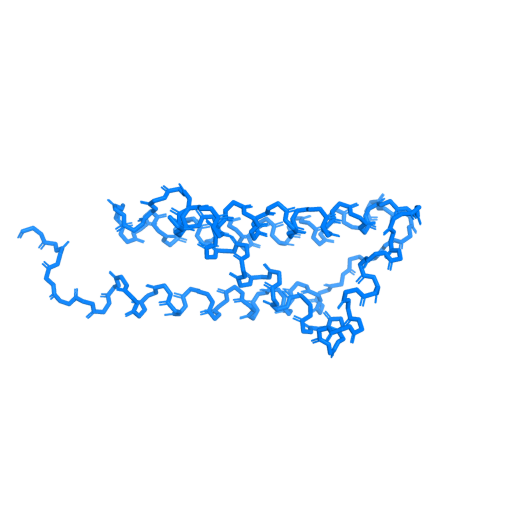7 N N . TRP A 1 84 ? -3.746 -3.599 -12.812 1.00 94.31 84 TRP A N 1
ATOM 668 C CA . TRP A 1 84 ? -4.452 -3.495 -14.084 1.00 94.31 84 TRP A CA 1
ATOM 669 C C . TRP A 1 84 ? -4.040 -2.244 -14.873 1.00 94.31 84 TRP A C 1
ATOM 671 O O . TRP A 1 84 ? -3.768 -2.349 -16.070 1.00 94.31 84 TRP A O 1
ATOM 681 N N . LEU A 1 85 ? -3.921 -1.079 -14.228 1.00 93.56 85 LEU A N 1
ATOM 682 C CA . LEU A 1 85 ? -3.502 0.175 -14.868 1.00 93.56 85 LEU A CA 1
ATOM 683 C C . LEU A 1 85 ? -2.090 0.093 -15.452 1.00 93.56 85 LEU A C 1
ATOM 685 O O . LEU A 1 85 ? -1.817 0.730 -16.468 1.00 93.56 85 LEU A O 1
ATOM 689 N N . GLN A 1 86 ? -1.210 -0.731 -14.882 1.00 92.88 86 GLN A N 1
ATOM 690 C CA . GLN A 1 86 ? 0.113 -0.978 -15.458 1.00 92.88 86 GLN A CA 1
ATOM 691 C C . GLN A 1 86 ? 0.052 -1.562 -16.876 1.00 92.88 86 GLN A C 1
ATOM 693 O O . GLN A 1 86 ? 0.982 -1.339 -17.645 1.00 92.88 86 GLN A O 1
ATOM 698 N N . SER A 1 87 ? -1.031 -2.249 -17.264 1.00 91.31 87 SER A N 1
ATOM 699 C CA . SER A 1 87 ? -1.220 -2.723 -18.647 1.00 91.31 87 SER A CA 1
ATOM 700 C C . SER A 1 87 ? -1.416 -1.594 -19.667 1.00 91.31 87 SER A C 1
ATOM 702 O O . SER A 1 87 ? -1.226 -1.810 -20.861 1.00 91.31 87 SER A O 1
ATOM 704 N N . LEU A 1 88 ? -1.765 -0.389 -19.205 1.00 92.31 88 LEU A N 1
ATOM 705 C CA . LEU A 1 88 ? -1.948 0.798 -20.044 1.00 92.31 88 LEU A CA 1
ATOM 706 C C . LEU A 1 88 ? -0.640 1.576 -20.255 1.00 92.31 88 LEU A C 1
ATOM 708 O O . LEU A 1 88 ? -0.614 2.547 -21.010 1.00 92.31 88 LEU A O 1
ATOM 712 N N . VAL A 1 89 ? 0.442 1.183 -19.578 1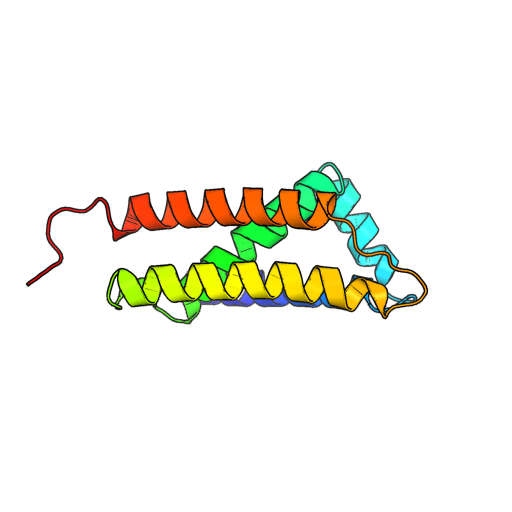.00 91.38 89 VAL A N 1
ATOM 713 C CA . VAL A 1 89 ? 1.726 1.887 -19.599 1.00 91.38 89 VAL A CA 1
ATOM 714 C C . VAL A 1 89 ? 2.709 1.117 -20.489 1.00 91.38 89 VAL A C 1
ATOM 716 O O . VAL A 1 89 ? 3.024 -0.026 -20.171 1.00 91.38 89 VAL A O 1
ATOM 719 N N . PRO A 1 90 ? 3.255 1.717 -21.567 1.00 89.25 90 PRO A N 1
ATOM 720 C CA . PRO A 1 90 ? 4.010 0.985 -22.593 1.00 89.25 90 PRO A CA 1
ATOM 721 C C . PRO A 1 90 ? 5.226 0.187 -22.100 1.00 89.25 90 PRO A C 1
ATOM 723 O O . PRO A 1 90 ? 5.581 -0.826 -22.694 1.00 89.25 90 PRO A O 1
ATOM 726 N N . HIS A 1 91 ? 5.886 0.645 -21.034 1.00 88.38 91 HIS A N 1
ATOM 727 C CA . HIS A 1 91 ? 7.088 0.025 -20.460 1.00 88.38 91 HIS A CA 1
ATOM 728 C C . HIS A 1 91 ? 6.805 -0.790 -19.189 1.00 88.38 91 HIS A C 1
ATOM 730 O O . HIS A 1 91 ? 7.730 -1.124 -18.443 1.00 88.38 91 HIS A O 1
ATOM 736 N N . ARG A 1 92 ? 5.533 -1.082 -18.903 1.00 88.62 92 ARG A N 1
ATOM 737 C CA . ARG A 1 92 ? 5.101 -1.894 -17.761 1.00 88.62 92 ARG A CA 1
ATOM 738 C C . ARG A 1 92 ? 4.190 -3.014 -18.252 1.00 88.62 92 ARG A C 1
ATOM 740 O O . ARG A 1 92 ? 3.585 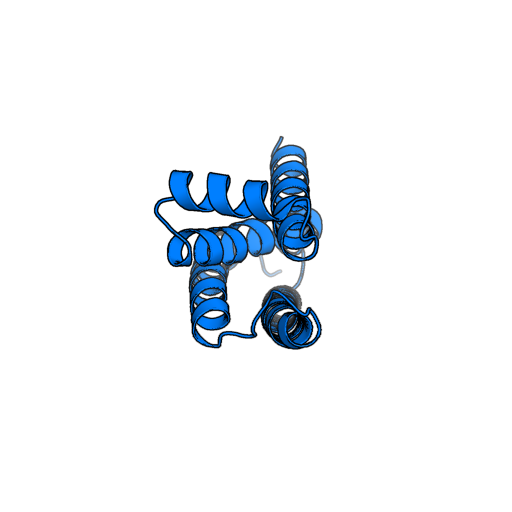-2.945 -19.316 1.00 88.62 92 ARG A O 1
ATOM 747 N N . HIS A 1 93 ? 4.099 -4.060 -17.444 1.00 87.56 93 HIS A N 1
ATOM 748 C CA . HIS A 1 93 ? 3.200 -5.173 -17.690 1.00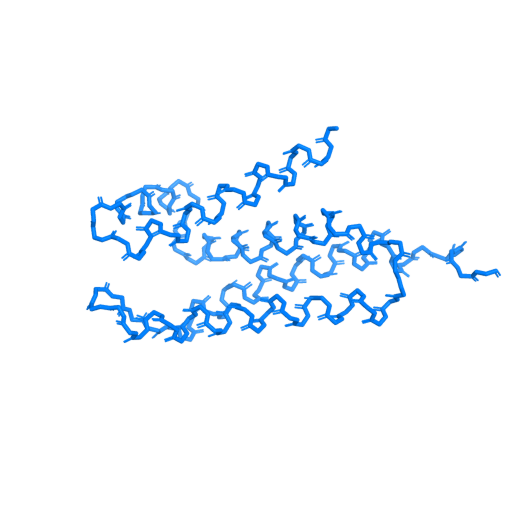 87.56 93 HIS A CA 1
ATOM 749 C C . HIS A 1 93 ? 2.492 -5.519 -16.395 1.00 87.56 93 HIS A C 1
ATOM 751 O O . HIS A 1 93 ? 3.140 -5.627 -15.357 1.00 87.56 93 HIS A O 1
ATOM 757 N N . ALA A 1 94 ? 1.181 -5.724 -16.491 1.00 90.25 94 ALA A N 1
ATOM 758 C CA . ALA A 1 94 ? 0.412 -6.295 -15.403 1.00 90.25 94 ALA A CA 1
ATOM 759 C C . ALA A 1 94 ? 0.924 -7.710 -15.101 1.00 90.25 94 ALA A C 1
ATOM 761 O O . ALA A 1 94 ? 1.058 -8.555 -15.991 1.00 90.25 94 ALA A O 1
ATOM 762 N N . SER A 1 95 ? 1.182 -7.975 -13.833 1.00 93.75 95 SER A N 1
ATOM 763 C CA . SER A 1 95 ? 1.720 -9.212 -13.305 1.00 93.75 95 SER A CA 1
ATOM 764 C C . SER A 1 95 ? 0.875 -9.662 -12.123 1.00 93.75 95 SER A C 1
ATOM 766 O O . SER A 1 95 ? 0.863 -9.087 -11.034 1.00 93.75 95 SER A O 1
ATOM 768 N N . LEU A 1 96 ? 0.207 -10.801 -12.303 1.00 95.50 96 LEU A N 1
ATOM 769 C CA . LEU A 1 96 ? -0.522 -11.443 -11.212 1.00 95.50 96 LEU A CA 1
ATOM 770 C C . LEU A 1 96 ? 0.402 -11.782 -10.028 1.00 95.50 96 LEU A C 1
ATOM 772 O O . LEU A 1 96 ? -0.040 -11.817 -8.880 1.00 95.50 96 LEU A O 1
ATOM 776 N N . ASN A 1 97 ? 1.682 -12.050 -10.293 1.00 95.88 97 ASN A N 1
ATOM 777 C CA . ASN A 1 97 ? 2.653 -12.332 -9.243 1.00 95.88 97 ASN A CA 1
ATOM 778 C C . ASN A 1 97 ? 2.930 -11.096 -8.371 1.00 95.88 97 ASN A C 1
ATOM 780 O O . ASN A 1 97 ? 3.154 -11.222 -7.166 1.00 95.88 97 ASN A O 1
ATOM 784 N N . ASP A 1 98 ? 2.859 -9.906 -8.952 1.00 94.06 98 ASP A N 1
ATOM 785 C CA . ASP A 1 98 ? 3.138 -8.639 -8.275 1.00 94.06 98 ASP A CA 1
ATOM 786 C C . ASP A 1 98 ? 1.984 -8.290 -7.352 1.00 94.06 98 ASP A C 1
ATOM 788 O O . ASP A 1 98 ? 2.192 -8.034 -6.163 1.00 94.06 98 ASP A O 1
ATOM 792 N N . PHE A 1 99 ? 0.760 -8.435 -7.867 1.00 96.38 99 PHE A N 1
ATOM 793 C CA . PHE A 1 99 ? -0.453 -8.357 -7.065 1.00 96.38 99 PHE A CA 1
ATOM 794 C C . PHE A 1 99 ? -0.424 -9.350 -5.896 1.00 96.38 99 PHE A C 1
ATOM 796 O O . PHE A 1 99 ? -0.677 -8.957 -4.759 1.00 96.38 99 PHE A O 1
ATOM 803 N N . LYS A 1 100 ? -0.056 -10.620 -6.132 1.00 97.75 100 LYS A N 1
ATOM 804 C CA . LYS A 1 100 ? 0.062 -11.629 -5.061 1.00 97.75 100 LYS A CA 1
ATOM 805 C C . LYS A 1 100 ? 1.051 -11.198 -3.978 1.00 97.75 100 LYS A C 1
ATOM 807 O O . LYS A 1 100 ? 0.748 -11.336 -2.797 1.00 97.75 100 LYS A O 1
ATOM 812 N N . ASN A 1 101 ? 2.213 -10.659 -4.347 1.00 97.56 101 ASN A N 1
ATOM 813 C CA . ASN A 1 101 ? 3.193 -10.191 -3.363 1.00 97.56 101 ASN A CA 1
ATOM 814 C C . ASN A 1 101 ? 2.688 -8.966 -2.581 1.00 97.56 101 ASN A C 1
ATOM 816 O O . ASN A 1 101 ? 2.848 -8.929 -1.360 1.00 97.56 101 ASN A O 1
ATOM 820 N N . SER A 1 102 ? 2.012 -8.016 -3.233 1.00 97.25 102 SER A N 1
ATOM 821 C CA . SER A 1 102 ? 1.341 -6.903 -2.545 1.00 97.25 102 SER A CA 1
ATOM 822 C C . SER A 1 102 ? 0.252 -7.403 -1.588 1.00 97.25 102 SER A C 1
ATOM 824 O O . SER A 1 102 ? 0.184 -6.957 -0.444 1.00 97.25 102 SER A O 1
ATOM 826 N N . ALA A 1 103 ? -0.546 -8.391 -2.005 1.00 98.00 103 ALA A N 1
ATOM 827 C CA . ALA A 1 103 ? -1.590 -9.012 -1.190 1.00 98.00 103 ALA A CA 1
ATOM 828 C C . ALA A 1 103 ? -1.026 -9.763 0.031 1.00 98.00 103 ALA A C 1
ATOM 830 O O . ALA A 1 103 ? -1.635 -9.747 1.100 1.00 98.00 103 ALA A O 1
ATOM 831 N N . VAL A 1 104 ? 0.156 -10.380 -0.081 1.00 98.31 104 VAL A N 1
ATOM 832 C CA . VAL A 1 104 ? 0.865 -10.980 1.067 1.00 98.31 104 VAL A CA 1
ATOM 833 C C . VAL A 1 104 ? 1.255 -9.904 2.083 1.00 98.31 104 VAL A C 1
ATOM 835 O O . VAL A 1 104 ? 0.993 -10.063 3.275 1.00 98.31 104 VAL A O 1
ATOM 838 N N . GLY A 1 105 ? 1.824 -8.786 1.622 1.00 97.88 105 GLY A N 1
ATOM 839 C CA . GLY A 1 105 ? 2.136 -7.635 2.475 1.00 97.88 105 GLY A CA 1
ATOM 840 C C . GLY A 1 105 ? 0.902 -7.052 3.166 1.00 97.88 105 GLY A C 1
ATOM 841 O O . GLY A 1 105 ? 0.892 -6.843 4.379 1.00 97.88 105 GLY A O 1
ATOM 842 N N . TRP A 1 106 ? -0.169 -6.865 2.398 1.00 98.31 106 TRP A N 1
ATOM 843 C CA . TRP A 1 106 ? -1.477 -6.435 2.889 1.00 98.31 106 TRP A CA 1
ATOM 844 C C . TRP A 1 106 ? -2.046 -7.386 3.951 1.00 98.31 106 TRP A C 1
ATOM 846 O O . TRP A 1 106 ? -2.532 -6.934 4.985 1.00 98.31 106 TRP A O 1
ATOM 856 N N . SER A 1 107 ? -1.934 -8.701 3.740 1.00 98.38 107 SER A N 1
ATOM 857 C CA . SER A 1 107 ? -2.416 -9.710 4.692 1.00 98.38 107 SER A CA 1
ATOM 858 C C . SER A 1 107 ? -1.656 -9.622 6.014 1.00 98.38 107 SER A C 1
ATOM 860 O O . SER A 1 107 ? -2.263 -9.666 7.081 1.00 98.38 107 SER A O 1
ATOM 862 N N . ALA A 1 108 ? -0.333 -9.432 5.957 1.00 98.06 108 ALA A N 1
ATOM 863 C CA . ALA A 1 108 ? 0.483 -9.217 7.150 1.00 98.06 108 ALA A CA 1
ATOM 864 C C . ALA A 1 108 ? 0.075 -7.937 7.900 1.00 98.06 108 ALA A C 1
ATOM 866 O O . ALA A 1 108 ? -0.027 -7.951 9.127 1.00 98.06 108 ALA A O 1
ATOM 867 N N . ALA A 1 109 ? -0.220 -6.852 7.177 1.00 97.75 109 ALA A N 1
ATOM 868 C CA . ALA A 1 109 ? -0.733 -5.614 7.761 1.00 97.75 109 ALA A CA 1
ATOM 869 C C . ALA A 1 109 ? -2.102 -5.795 8.429 1.00 97.75 109 ALA A C 1
ATOM 871 O O . ALA A 1 109 ? -2.296 -5.321 9.547 1.00 97.75 109 ALA A O 1
ATOM 872 N N . LEU A 1 110 ? -3.030 -6.503 7.781 1.00 97.75 110 LEU A N 1
ATOM 873 C CA . LEU A 1 110 ? -4.349 -6.803 8.336 1.00 97.75 110 LEU A CA 1
ATOM 874 C C . LEU A 1 110 ? -4.246 -7.652 9.608 1.00 97.75 110 LEU A C 1
ATOM 876 O O . LEU A 1 110 ? -4.904 -7.346 10.598 1.00 97.75 110 LEU A O 1
ATOM 880 N N . LEU A 1 111 ? -3.401 -8.687 9.604 1.00 97.38 111 LEU A N 1
ATOM 881 C CA . LEU A 1 111 ? -3.165 -9.526 10.782 1.00 97.38 111 LEU A CA 1
ATOM 882 C C . LEU A 1 111 ? -2.562 -8.720 11.932 1.00 97.38 111 LEU A C 1
ATOM 884 O O . LEU A 1 111 ? -3.043 -8.816 13.058 1.00 97.38 111 LEU A O 1
ATOM 888 N N . LEU A 1 112 ? -1.555 -7.887 11.655 1.00 96.44 112 LEU A N 1
ATOM 889 C CA . LEU A 1 112 ? -0.978 -6.997 12.662 1.00 96.44 112 LEU A CA 1
ATOM 890 C C . LEU A 1 112 ? -2.040 -6.049 13.230 1.00 96.44 112 LEU A C 1
ATOM 892 O O . LEU A 1 112 ? -2.149 -5.897 14.443 1.00 96.44 112 LEU A O 1
ATOM 896 N N . TRP A 1 113 ? -2.853 -5.447 12.363 1.00 96.25 113 TRP A N 1
ATOM 897 C CA . TRP A 1 113 ? -3.934 -4.552 12.762 1.00 96.25 113 TRP A CA 1
ATOM 898 C C . TRP A 1 113 ? -4.970 -5.257 13.644 1.00 96.25 113 TRP A C 1
ATOM 900 O O . TRP A 1 113 ? -5.331 -4.754 14.707 1.00 96.25 113 TRP A O 1
ATOM 910 N N . ALA A 1 114 ? -5.395 -6.456 13.247 1.00 95.50 114 ALA A N 1
ATOM 911 C CA . ALA A 1 114 ? -6.305 -7.296 14.015 1.00 95.50 114 ALA A CA 1
ATOM 912 C C . ALA A 1 114 ? -5.735 -7.637 15.400 1.00 95.50 114 ALA A C 1
ATOM 914 O O . ALA A 1 114 ? -6.437 -7.519 16.406 1.00 95.50 114 ALA A O 1
ATOM 915 N N . CYS A 1 115 ? -4.454 -8.001 15.472 1.00 94.81 115 CYS A N 1
ATOM 916 C CA . CYS A 1 115 ? -3.766 -8.288 16.730 1.00 94.81 115 CYS A CA 1
ATOM 917 C C . CYS A 1 115 ? -3.653 -7.071 17.656 1.00 94.81 115 CYS A C 1
ATOM 919 O O . CYS A 1 115 ? -3.572 -7.250 18.867 1.00 94.81 115 CYS A O 1
ATOM 921 N N . LEU A 1 116 ? -3.623 -5.852 17.116 1.00 93.06 116 LEU A N 1
ATOM 922 C CA . LEU A 1 116 ? -3.533 -4.631 17.919 1.00 93.06 116 LEU A CA 1
ATOM 923 C C . LEU A 1 116 ? -4.905 -4.121 18.368 1.00 93.06 116 LEU A C 1
ATOM 925 O O . LEU A 1 116 ? -5.036 -3.627 19.485 1.00 93.06 116 LEU A O 1
ATOM 929 N N . PHE A 1 117 ? -5.923 -4.227 17.511 1.00 93.25 117 PHE A N 1
ATOM 930 C CA . PHE A 1 117 ? -7.194 -3.525 17.709 1.00 93.25 117 PHE A CA 1
ATOM 931 C C . PHE A 1 117 ? -8.416 -4.435 17.855 1.00 93.25 117 PHE A C 1
ATOM 933 O O . PHE A 1 117 ? -9.467 -3.958 18.276 1.00 93.25 117 PHE A O 1
ATOM 940 N N . TRP A 1 118 ? -8.336 -5.724 17.507 1.00 92.62 118 TRP A N 1
ATOM 941 C CA . TRP A 1 118 ? -9.495 -6.634 17.550 1.00 92.62 118 TRP A CA 1
ATOM 942 C C . TRP A 1 118 ? -9.407 -7.696 18.642 1.00 92.62 118 TRP A C 1
ATOM 944 O O . TRP A 1 118 ? -10.449 -8.148 19.118 1.00 92.62 118 TRP A O 1
ATOM 954 N N . THR A 1 119 ? -8.198 -8.100 19.033 1.00 84.69 119 THR A N 1
ATOM 955 C CA . THR A 1 119 ? -7.954 -9.132 20.060 1.00 84.69 119 THR A CA 1
ATOM 956 C C . THR A 1 119 ? -8.031 -8.588 21.491 1.00 84.69 119 THR A C 1
ATOM 958 O O . THR A 1 119 ? -8.147 -9.367 22.438 1.00 84.69 119 THR A O 1
ATOM 961 N N . GLY A 1 120 ? -8.042 -7.262 21.666 1.00 69.62 120 GLY A N 1
ATOM 962 C CA . GLY A 1 120 ? -8.322 -6.615 22.944 1.00 69.62 120 GLY A CA 1
ATOM 963 C C . GLY A 1 120 ? -9.791 -6.771 23.341 1.00 69.62 120 GLY A C 1
ATOM 964 O O . GLY A 1 120 ? -10.655 -6.030 22.873 1.00 69.62 120 GLY A O 1
ATOM 965 N N . LYS A 1 121 ? -10.087 -7.725 24.231 1.00 51.88 121 LYS A N 1
ATOM 966 C CA . LYS A 1 121 ? -11.339 -7.742 25.004 1.00 51.88 121 LYS A CA 1
ATOM 967 C C . LYS A 1 121 ? -11.442 -6.426 25.789 1.00 51.88 121 LYS A C 1
ATOM 969 O O . LYS A 1 121 ? -10.660 -6.231 26.713 1.00 51.88 121 LYS A O 1
ATOM 974 N N . GLY A 1 122 ? -12.397 -5.556 25.450 1.00 52.25 122 GLY A N 1
ATOM 975 C CA . GLY A 1 122 ? -12.781 -4.440 26.329 1.00 52.25 122 GLY A CA 1
ATOM 976 C C . GLY A 1 122 ? -13.107 -3.087 25.692 1.00 52.25 122 GLY A C 1
ATOM 977 O O . GLY A 1 122 ? -13.242 -2.124 26.433 1.00 52.25 122 GLY A O 1
ATOM 978 N N . MET A 1 123 ? -13.238 -2.968 24.367 1.00 52.72 123 MET A N 1
ATOM 979 C CA . MET A 1 123 ? -13.623 -1.691 23.736 1.00 52.72 123 MET A CA 1
ATOM 980 C C . MET A 1 123 ? -14.876 -1.777 22.862 1.00 52.72 123 MET A C 1
ATOM 982 O O . MET A 1 123 ? -14.982 -1.079 21.863 1.00 52.72 123 MET A O 1
ATOM 986 N N . ASP A 1 124 ? -15.846 -2.590 23.268 1.00 49.78 124 ASP A N 1
ATOM 987 C CA . ASP A 1 124 ? -17.217 -2.439 22.788 1.00 49.78 124 ASP A CA 1
ATOM 988 C C . ASP A 1 124 ? -18.165 -2.363 23.993 1.00 49.78 124 ASP A C 1
ATOM 990 O O . ASP A 1 124 ? -18.560 -3.388 24.540 1.00 49.78 124 ASP A O 1
ATOM 994 N N . LYS A 1 125 ? -18.498 -1.103 24.313 1.00 48.59 125 LYS A N 1
ATOM 995 C CA . LYS A 1 125 ? -19.715 -0.574 24.957 1.00 48.59 125 LYS A CA 1
ATOM 996 C C . LYS A 1 125 ? -19.933 -0.817 26.448 1.00 48.59 125 LYS A C 1
ATOM 998 O O . LYS A 1 125 ? -20.297 -1.942 26.841 1.00 48.59 125 LYS A O 1
#

Sequence (125 aa):
MMDILAITGTVLIVFLIMSKYSTQYQHLAMQVEKVVGGYQMLHRMVGSILAISLAWLLRIYRKSKAEQILLFILILLCYALDEWLQSLVPHRHASLNDFKNSAVGWSAALLLWACLFWTGKGMDK